Protein AF-A0AAU5X393-F1 (afdb_monomer_lite)

Foldseek 3Di:
DKKWWKDFCAADPVRHGPLQVAADFQGEIFTFAMADEDDDPDDDPLNVVVLLLCLLADALVVDDDPSSLSNVVNVVLQADHATHHIKMWDDDDLPDPPIWIWTHHPPGTDTDDSVRHNYDADDDDRGHHDDPPDDHHYD

Radius of gyration: 14.02 Å; chains: 1; bounding box: 45×34×37 Å

Secondary structure (DSSP, 8-state):
-EEEEEEE--B-TTS-B-TTS---TT-EEEEEEEEE----S---HHHHHHHHHHHHHS-TTS--HHHHHHHHHHHHTTPPPP-TT-EEEESSSTT-TT-EEEEEPSSSEEEE-GGG-EE----BTTB-PPPTTPPPEE-

pLDDT: mean 90.03, std 8.33, range [61.41, 97.75]

Structure (mmCIF, N/CA/C/O backbone):
data_AF-A0AAU5X393-F1
#
_entry.id   AF-A0AAU5X393-F1
#
loop_
_atom_site.group_PDB
_atom_site.id
_atom_site.type_symbol
_atom_site.label_atom_id
_atom_site.label_alt_id
_atom_site.label_comp_id
_atom_site.label_asym_id
_atom_site.label_entity_id
_atom_site.label_seq_id
_atom_site.pdbx_PDB_ins_code
_atom_site.Cartn_x
_atom_site.Cartn_y
_atom_site.Cartn_z
_atom_site.occupancy
_atom_site.B_iso_or_equiv
_atom_site.auth_seq_id
_atom_site.auth_comp_id
_atom_site.auth_asym_id
_atom_site.auth_atom_id
_atom_site.pdbx_PDB_model_num
ATOM 1 N N . MET A 1 1 ? 14.114 -2.512 -1.565 1.00 88.00 1 MET A N 1
ATOM 2 C CA . MET A 1 1 ? 13.212 -1.971 -0.524 1.00 88.00 1 MET A CA 1
ATOM 3 C C . MET A 1 1 ? 11.879 -2.694 -0.593 1.00 88.00 1 MET A C 1
ATOM 5 O O . MET A 1 1 ? 11.293 -2.750 -1.669 1.00 88.00 1 MET A O 1
ATOM 9 N N . ARG A 1 2 ? 11.406 -3.235 0.531 1.00 91.81 2 ARG A N 1
ATOM 10 C CA . ARG A 1 2 ? 10.091 -3.878 0.632 1.00 91.81 2 ARG A CA 1
ATOM 11 C C . ARG A 1 2 ? 8.993 -2.824 0.771 1.00 91.81 2 ARG A C 1
ATOM 13 O O . ARG A 1 2 ? 9.157 -1.864 1.522 1.00 91.81 2 ARG A O 1
ATOM 20 N N . VAL A 1 3 ? 7.896 -3.014 0.049 1.00 93.38 3 VAL A N 1
ATOM 21 C CA . VAL A 1 3 ? 6.686 -2.196 0.112 1.00 93.38 3 VAL A CA 1
ATOM 22 C C . VAL A 1 3 ? 5.485 -3.095 0.353 1.00 93.38 3 VAL A C 1
ATOM 24 O O . VAL A 1 3 ? 5.299 -4.075 -0.367 1.00 93.38 3 VAL A O 1
ATOM 27 N N . SER A 1 4 ? 4.638 -2.700 1.295 1.00 95.50 4 SER A N 1
ATOM 28 C CA . SER A 1 4 ? 3.358 -3.336 1.591 1.00 95.50 4 SER A CA 1
ATOM 29 C C . SER A 1 4 ? 2.234 -2.310 1.461 1.00 95.50 4 SER A C 1
ATOM 31 O O . SER A 1 4 ? 2.343 -1.182 1.944 1.00 95.50 4 SER A O 1
ATOM 33 N N . VAL A 1 5 ? 1.142 -2.689 0.806 1.00 97.00 5 VAL A N 1
ATOM 34 C CA . VAL A 1 5 ? -0.023 -1.830 0.563 1.00 97.00 5 VAL A CA 1
ATOM 35 C C . VAL A 1 5 ? -1.217 -2.366 1.330 1.00 97.00 5 VAL A C 1
ATOM 37 O O . VAL A 1 5 ? -1.501 -3.568 1.305 1.00 97.00 5 VAL A O 1
ATOM 40 N N . TYR A 1 6 ? -1.942 -1.455 1.967 1.00 96.44 6 TYR A N 1
ATOM 41 C CA . TYR A 1 6 ? -3.070 -1.768 2.818 1.00 96.44 6 TYR A CA 1
ATOM 42 C C . TYR A 1 6 ? -4.306 -0.974 2.422 1.00 96.44 6 TYR A C 1
ATOM 44 O O . TYR A 1 6 ? -4.265 0.252 2.330 1.00 96.44 6 TYR A O 1
ATOM 52 N N . HIS A 1 7 ? -5.425 -1.674 2.266 1.00 96.62 7 HIS A N 1
ATOM 53 C CA . HIS A 1 7 ? -6.725 -1.034 2.123 1.00 96.62 7 HIS A CA 1
ATOM 54 C C . HIS A 1 7 ? -7.343 -0.785 3.486 1.00 96.62 7 HIS A C 1
ATOM 56 O O . HIS A 1 7 ? -7.547 -1.729 4.250 1.00 96.62 7 HIS A O 1
ATOM 62 N N . ASN A 1 8 ? -7.711 0.458 3.760 1.00 95.25 8 ASN A N 1
ATOM 63 C CA . ASN A 1 8 ? -8.581 0.780 4.871 1.00 95.25 8 ASN A CA 1
ATOM 64 C C . ASN A 1 8 ? -9.999 0.278 4.571 1.00 95.25 8 ASN A C 1
ATOM 66 O O . ASN A 1 8 ? -10.535 0.464 3.473 1.00 95.25 8 ASN A O 1
ATOM 70 N N . VAL A 1 9 ? -10.555 -0.440 5.544 1.00 94.75 9 VAL A N 1
ATOM 71 C CA . VAL A 1 9 ? -11.905 -1.020 5.511 1.00 94.75 9 VAL A CA 1
ATOM 72 C C . VAL A 1 9 ? -12.729 -0.576 6.721 1.0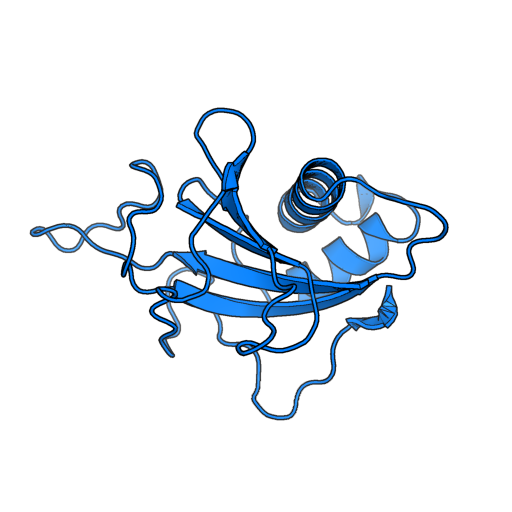0 94.75 9 VAL A C 1
ATOM 74 O O . VAL A 1 9 ? -13.763 -1.166 7.037 1.00 94.75 9 VAL A O 1
ATOM 77 N N . ALA A 1 10 ? -12.272 0.462 7.422 1.00 93.94 10 ALA A N 1
ATOM 78 C CA . ALA A 1 10 ? -12.996 1.054 8.528 1.00 93.94 10 ALA A CA 1
ATOM 79 C C . ALA A 1 10 ? -14.366 1.572 8.078 1.00 93.94 10 ALA A C 1
ATOM 81 O O . ALA A 1 10 ? -14.561 2.027 6.943 1.00 93.94 10 ALA A O 1
ATOM 82 N N . ARG A 1 11 ? -15.329 1.484 8.993 1.00 91.44 11 ARG A N 1
ATOM 83 C CA . ARG A 1 11 ? -16.714 1.879 8.763 1.00 91.44 11 ARG A CA 1
ATOM 84 C C . ARG A 1 11 ? -17.191 2.800 9.873 1.00 91.44 11 ARG A C 1
ATOM 86 O O . ARG A 1 11 ? -16.786 2.636 11.021 1.00 91.44 11 ARG A O 1
ATOM 93 N N . ASP A 1 12 ? -18.059 3.736 9.518 1.00 88.94 12 ASP A N 1
ATOM 94 C CA . ASP A 1 12 ? -18.751 4.580 10.486 1.00 88.94 12 ASP A CA 1
ATOM 95 C C . ASP A 1 12 ? -19.870 3.810 11.211 1.00 88.94 12 ASP A C 1
ATOM 97 O O . ASP A 1 12 ? -20.150 2.642 10.925 1.00 88.94 12 ASP A O 1
ATOM 101 N N . GLU A 1 13 ? -20.556 4.482 12.137 1.00 88.81 13 GLU A N 1
ATOM 102 C CA . GLU A 1 13 ? -21.676 3.908 12.898 1.00 88.81 13 GLU A CA 1
ATOM 103 C C . GLU A 1 13 ? -22.849 3.449 12.011 1.00 88.81 13 GLU A C 1
ATOM 105 O O . GLU A 1 13 ? -23.618 2.570 12.399 1.00 88.81 13 GLU A O 1
ATOM 110 N N . ALA A 1 14 ? -22.983 4.013 10.806 1.00 89.62 14 ALA A N 1
ATOM 111 C CA . ALA A 1 14 ? -23.992 3.629 9.823 1.00 89.62 14 ALA A CA 1
ATOM 112 C C . ALA A 1 14 ? -23.523 2.485 8.899 1.00 89.62 14 ALA A C 1
ATOM 114 O O . ALA A 1 14 ? -24.260 2.077 7.997 1.00 89.62 14 ALA A O 1
ATOM 115 N N . GLY A 1 15 ? -22.308 1.965 9.099 1.00 86.19 15 GLY A N 1
ATOM 116 C CA . GLY A 1 15 ? -21.716 0.893 8.307 1.00 86.19 15 GLY A CA 1
ATOM 117 C C . GLY A 1 15 ? -21.146 1.343 6.959 1.00 86.19 15 GLY A C 1
ATOM 118 O O . GLY A 1 15 ? -20.849 0.491 6.118 1.00 86.19 15 GLY A O 1
ATOM 119 N N . ARG A 1 16 ? -20.987 2.645 6.709 1.00 87.19 16 ARG A N 1
ATOM 120 C CA . ARG A 1 16 ? -20.406 3.190 5.470 1.00 87.19 16 ARG A CA 1
ATOM 121 C C . ARG A 1 16 ? -18.886 3.221 5.580 1.00 87.19 16 ARG A C 1
ATOM 123 O O . ARG A 1 16 ? -18.366 3.495 6.652 1.00 87.19 16 ARG A O 1
ATOM 130 N N . MET A 1 17 ? -18.174 2.959 4.483 1.00 86.38 17 MET A N 1
ATOM 131 C CA . MET A 1 17 ? -16.709 3.060 4.475 1.00 86.38 17 MET A CA 1
ATOM 132 C C . MET A 1 17 ? -16.262 4.513 4.668 1.00 86.38 17 MET A C 1
ATOM 134 O O . MET A 1 17 ? -16.770 5.396 3.977 1.00 86.38 17 MET A O 1
ATOM 138 N N . ILE A 1 18 ? -15.282 4.737 5.545 1.00 84.88 18 ILE A N 1
ATOM 139 C CA . ILE A 1 18 ? -14.759 6.077 5.884 1.00 84.88 18 ILE A CA 1
ATOM 140 C C . ILE A 1 18 ? -13.514 6.466 5.073 1.00 84.88 18 ILE A C 1
ATOM 142 O O . ILE A 1 18 ? -12.765 7.354 5.460 1.00 84.88 18 ILE A O 1
ATOM 146 N N . ASN A 1 19 ? -13.302 5.835 3.913 1.00 70.44 19 ASN A N 1
ATOM 147 C CA . ASN A 1 19 ? -12.138 6.003 3.020 1.00 70.44 19 ASN A CA 1
ATOM 148 C C . ASN A 1 19 ? -11.921 7.440 2.491 1.00 70.44 19 ASN A C 1
ATOM 150 O O . ASN A 1 19 ? -11.075 7.660 1.635 1.00 70.44 19 ASN A O 1
ATOM 154 N N . PHE A 1 20 ? -12.723 8.416 2.909 1.00 71.81 20 PHE A N 1
ATOM 155 C CA . PHE A 1 20 ? -12.565 9.826 2.550 1.00 71.81 20 PHE A CA 1
ATOM 156 C C . PHE A 1 20 ? -12.253 10.713 3.759 1.00 71.81 20 PHE A C 1
ATOM 158 O O . PHE A 1 20 ? -11.815 11.843 3.569 1.00 71.81 20 PHE A O 1
ATOM 165 N N . ASP A 1 21 ? -12.412 10.191 4.977 1.00 80.56 21 ASP A N 1
ATOM 166 C CA . ASP A 1 21 ? -12.182 10.916 6.229 1.00 80.56 21 ASP A CA 1
ATOM 167 C C . ASP A 1 21 ? -10.752 10.707 6.766 1.00 80.56 21 ASP A C 1
ATOM 169 O O . ASP A 1 21 ? -10.382 11.243 7.808 1.00 80.56 21 ASP A O 1
ATOM 173 N N . GLY A 1 22 ? -9.924 9.951 6.035 1.00 84.50 22 GLY A N 1
ATOM 174 C CA . GLY A 1 22 ? -8.534 9.671 6.387 1.00 84.50 22 GLY A CA 1
ATOM 175 C C . GLY A 1 22 ? -8.343 8.372 7.171 1.00 84.50 22 GLY A C 1
ATOM 176 O O . GLY A 1 22 ? -9.247 7.554 7.347 1.00 84.50 22 GLY A O 1
ATOM 177 N N . TYR A 1 23 ? -7.103 8.150 7.603 1.00 88.69 23 TYR A N 1
ATOM 178 C CA . TYR A 1 23 ? -6.746 7.041 8.482 1.00 88.69 23 TYR A CA 1
ATOM 179 C C . TYR A 1 23 ? -6.630 7.545 9.918 1.00 88.69 23 TYR A C 1
ATOM 181 O O . TYR A 1 23 ? -5.883 8.487 10.180 1.00 88.69 23 TYR A O 1
ATOM 189 N N . GLU A 1 24 ? -7.277 6.856 10.854 1.00 89.00 24 GLU A N 1
ATOM 190 C CA . GLU A 1 24 ? -7.016 7.012 12.278 1.00 89.00 24 GLU A CA 1
ATOM 191 C C . GLU A 1 24 ? -6.356 5.750 12.827 1.00 89.00 24 GLU A C 1
ATOM 193 O O . GLU A 1 24 ? -6.562 4.628 12.359 1.00 89.00 24 GLU A O 1
ATOM 198 N N . SER A 1 25 ? -5.539 5.939 13.858 1.00 86.56 25 SER A N 1
ATOM 199 C CA . SER A 1 25 ? -4.822 4.849 14.509 1.00 86.56 25 SER A CA 1
ATOM 200 C C . SER A 1 25 ? -5.783 3.756 14.988 1.00 86.56 25 SER A C 1
ATOM 202 O O . SER A 1 25 ? -6.639 4.010 15.830 1.00 86.56 25 SER A O 1
ATOM 204 N N . GLY A 1 26 ? -5.560 2.518 14.541 1.00 87.94 26 GLY A N 1
ATOM 205 C CA . GLY A 1 26 ? -6.372 1.359 14.921 1.00 87.94 26 GLY A CA 1
ATOM 206 C C . GLY A 1 26 ? -7.541 1.068 13.977 1.00 87.94 26 GLY A C 1
ATOM 207 O O . GLY A 1 26 ? -8.215 0.051 14.162 1.00 87.94 26 GLY A O 1
ATOM 208 N N . HIS A 1 27 ? -7.763 1.895 12.948 1.00 92.75 27 HIS A N 1
ATOM 209 C CA . HIS A 1 27 ? -8.672 1.547 11.859 1.00 92.75 27 HIS A CA 1
ATOM 210 C C . HIS A 1 27 ? -8.289 0.192 11.247 1.00 92.75 27 HIS A C 1
ATOM 212 O O . HIS A 1 27 ? -7.101 -0.047 11.007 1.00 92.75 27 HIS A O 1
ATOM 218 N N . PRO A 1 28 ? -9.264 -0.708 11.012 1.00 94.75 28 PRO A N 1
ATOM 219 C CA . PRO A 1 28 ? -8.985 -1.989 10.387 1.00 94.75 28 PRO A CA 1
ATOM 220 C C . PRO A 1 28 ? -8.479 -1.780 8.959 1.00 94.75 28 PRO A C 1
ATOM 222 O O . PRO A 1 28 ? -9.131 -1.132 8.135 1.00 94.75 28 PRO A O 1
ATOM 225 N N . ILE A 1 29 ? -7.325 -2.370 8.668 1.00 94.94 29 ILE A N 1
ATOM 226 C CA . ILE A 1 29 ? -6.698 -2.344 7.351 1.00 94.94 29 ILE A CA 1
ATOM 227 C C . ILE A 1 29 ? -6.419 -3.764 6.867 1.00 94.94 29 ILE A C 1
ATOM 229 O O . ILE A 1 29 ? -6.103 -4.652 7.652 1.00 94.94 29 ILE A O 1
ATOM 233 N N . VAL A 1 30 ? -6.513 -3.996 5.564 1.00 96.44 30 VAL A N 1
ATOM 234 C CA . VAL A 1 30 ? -6.226 -5.295 4.947 1.00 96.44 30 VAL A CA 1
ATOM 235 C C . VAL A 1 30 ? -4.932 -5.189 4.170 1.00 96.44 30 VAL A C 1
ATOM 237 O O . VAL A 1 30 ? -4.842 -4.362 3.269 1.00 96.44 30 VAL A O 1
ATOM 240 N N . HIS A 1 31 ? -3.953 -6.041 4.469 1.00 96.81 31 HIS A N 1
ATOM 241 C CA . HIS A 1 31 ? -2.765 -6.185 3.631 1.00 96.81 31 HIS A CA 1
ATOM 242 C C . HIS A 1 31 ? -3.181 -6.765 2.275 1.00 96.81 31 HIS A C 1
ATOM 244 O O . HIS A 1 31 ? -3.715 -7.874 2.229 1.00 96.81 31 HIS A O 1
ATOM 250 N N . VAL A 1 32 ? -2.983 -6.030 1.180 1.00 97.56 32 VAL A N 1
ATOM 251 C CA . VAL A 1 32 ? -3.471 -6.430 -0.152 1.00 97.56 32 VAL A CA 1
ATOM 252 C C . VAL A 1 32 ? -2.375 -6.649 -1.178 1.00 97.56 32 VAL A C 1
ATOM 254 O O . VAL A 1 32 ? -2.632 -7.331 -2.165 1.00 97.56 32 VAL A O 1
ATOM 257 N N . PHE A 1 33 ? -1.186 -6.081 -1.004 1.00 97.38 33 PHE A N 1
ATOM 258 C CA . PHE A 1 33 ? -0.127 -6.165 -2.005 1.00 97.38 33 PHE A CA 1
ATOM 259 C C . PHE A 1 33 ? 1.250 -6.014 -1.373 1.00 97.38 33 PHE A C 1
ATOM 261 O O . PHE A 1 33 ? 1.433 -5.134 -0.539 1.00 97.38 33 PHE A O 1
ATOM 268 N N . GLU A 1 34 ? 2.208 -6.823 -1.825 1.00 96.25 34 GLU A N 1
ATOM 269 C CA . GLU A 1 34 ? 3.601 -6.750 -1.393 1.00 96.25 34 GLU A CA 1
ATOM 270 C C . GLU A 1 34 ? 4.549 -6.772 -2.600 1.00 96.25 34 GLU A C 1
ATOM 272 O O . GLU A 1 34 ? 4.379 -7.572 -3.528 1.00 96.25 34 GLU A O 1
ATOM 277 N N . ALA A 1 35 ? 5.562 -5.904 -2.584 1.00 94.81 35 ALA A N 1
ATOM 278 C CA . ALA A 1 35 ? 6.586 -5.828 -3.620 1.00 94.81 35 ALA A CA 1
ATOM 279 C C . ALA A 1 35 ? 7.978 -5.534 -3.051 1.00 94.81 35 ALA A C 1
ATOM 281 O O . ALA A 1 35 ? 8.140 -4.755 -2.116 1.00 94.81 35 ALA A O 1
ATOM 282 N N . ASP A 1 36 ? 8.989 -6.131 -3.669 1.00 93.19 36 ASP A N 1
ATOM 283 C CA . ASP A 1 36 ? 10.388 -5.751 -3.534 1.00 93.19 36 ASP A CA 1
ATOM 284 C C . ASP A 1 36 ? 10.755 -4.836 -4.688 1.00 93.19 36 ASP A C 1
ATOM 286 O O . ASP A 1 36 ? 10.794 -5.280 -5.832 1.00 93.19 36 ASP A O 1
ATOM 290 N N . ILE A 1 37 ? 11.038 -3.575 -4.382 1.00 89.94 37 ILE A N 1
ATOM 291 C CA . ILE A 1 37 ? 11.456 -2.590 -5.373 1.00 89.94 37 ILE A CA 1
ATOM 292 C C . ILE A 1 37 ? 12.965 -2.413 -5.267 1.00 89.94 37 ILE A C 1
ATOM 294 O O . ILE A 1 37 ? 13.469 -2.035 -4.200 1.00 89.94 37 ILE A O 1
ATOM 298 N N . ASP A 1 38 ? 13.681 -2.667 -6.360 1.00 87.19 38 ASP A N 1
ATOM 299 C CA . ASP A 1 38 ? 15.101 -2.335 -6.446 1.00 87.19 38 ASP A CA 1
ATOM 300 C C . ASP A 1 38 ? 15.259 -0.812 -6.575 1.00 87.19 38 ASP A C 1
ATOM 302 O O . ASP A 1 38 ? 14.943 -0.176 -7.591 1.00 87.19 38 ASP A O 1
ATOM 306 N N . LEU A 1 39 ? 15.672 -0.206 -5.469 1.00 77.00 39 LEU A N 1
ATOM 307 C CA . LEU A 1 39 ? 15.984 1.207 -5.380 1.00 77.00 39 LEU A CA 1
ATOM 308 C C . LEU A 1 39 ? 17.498 1.270 -5.244 1.00 77.00 39 LEU A C 1
ATOM 310 O O . LEU A 1 39 ? 18.046 0.616 -4.362 1.00 77.00 39 LEU A O 1
ATOM 314 N N . GLY A 1 40 ? 18.151 2.032 -6.124 1.00 74.38 40 GLY A N 1
ATOM 315 C CA . GLY A 1 40 ? 19.556 2.397 -5.947 1.00 74.38 40 GLY A CA 1
ATOM 316 C C . GLY A 1 40 ? 19.735 3.299 -4.718 1.00 74.38 40 GLY A C 1
ATOM 317 O O . GLY A 1 40 ? 19.171 3.047 -3.656 1.00 74.38 40 GLY A O 1
ATOM 318 N N . ASP A 1 41 ? 20.490 4.387 -4.855 1.00 65.12 41 ASP A N 1
ATOM 319 C CA . ASP A 1 41 ? 20.748 5.280 -3.719 1.00 65.12 41 ASP A CA 1
ATOM 320 C C . ASP A 1 41 ? 19.491 6.041 -3.231 1.00 65.12 41 ASP A C 1
ATOM 322 O O . ASP A 1 41 ? 18.521 6.227 -3.971 1.00 65.12 41 ASP A O 1
ATOM 326 N N . GLU A 1 42 ? 19.547 6.456 -1.957 1.00 61.41 42 GLU A N 1
ATOM 327 C CA . GLU A 1 42 ? 18.518 7.078 -1.101 1.00 61.41 42 GLU A CA 1
ATOM 328 C C . GLU A 1 42 ? 17.281 7.664 -1.812 1.00 61.41 42 GLU A C 1
ATOM 330 O O . GLU A 1 42 ? 17.291 8.770 -2.358 1.00 61.41 42 GLU A O 1
ATOM 335 N N . VAL A 1 43 ? 16.154 6.953 -1.705 1.00 76.06 43 VAL A N 1
ATOM 336 C CA . VAL A 1 43 ? 14.827 7.461 -2.075 1.00 76.06 43 VAL A CA 1
ATOM 337 C C . VAL A 1 43 ? 14.053 7.797 -0.805 1.00 76.06 43 VAL A C 1
ATOM 339 O O . VAL A 1 43 ? 13.860 6.942 0.058 1.00 76.06 43 VAL A O 1
ATOM 342 N N . PHE A 1 44 ? 13.574 9.038 -0.696 1.00 84.25 44 PHE A N 1
ATOM 343 C CA . PHE A 1 44 ? 12.709 9.452 0.408 1.00 84.25 44 PHE A CA 1
ATOM 344 C C . PHE A 1 44 ? 11.435 8.598 0.466 1.00 84.25 44 PHE A C 1
ATOM 346 O O . PHE A 1 44 ? 10.805 8.341 -0.562 1.00 84.25 44 PHE A O 1
ATOM 353 N N . ALA A 1 45 ? 11.010 8.231 1.678 1.00 86.88 45 ALA A N 1
ATOM 354 C CA . ALA A 1 45 ? 9.807 7.430 1.919 1.00 86.88 45 ALA A CA 1
ATOM 355 C C . ALA A 1 45 ? 8.564 7.975 1.191 1.00 86.88 45 ALA A C 1
ATOM 357 O O . ALA A 1 45 ? 7.849 7.226 0.532 1.00 86.88 45 ALA A O 1
ATOM 358 N N . SER A 1 46 ? 8.352 9.293 1.224 1.00 89.62 46 SER A N 1
ATOM 359 C CA . SER A 1 46 ? 7.228 9.942 0.541 1.00 89.62 46 SER A CA 1
ATOM 360 C C . SER A 1 46 ? 7.280 9.799 -0.982 1.00 89.62 46 SER A C 1
ATOM 362 O O . SER A 1 46 ? 6.251 9.566 -1.605 1.00 89.62 46 SER A O 1
ATOM 364 N N . ALA A 1 47 ? 8.465 9.881 -1.593 1.00 90.81 47 ALA A N 1
ATOM 365 C CA . ALA A 1 47 ? 8.625 9.696 -3.035 1.00 90.81 47 ALA A CA 1
ATOM 366 C C . ALA A 1 47 ? 8.348 8.243 -3.454 1.00 90.81 47 ALA A C 1
ATOM 368 O O . ALA A 1 47 ? 7.789 7.991 -4.522 1.00 90.81 47 ALA A O 1
ATOM 369 N N . LEU A 1 48 ? 8.710 7.280 -2.601 1.00 91.44 48 LEU A N 1
ATOM 370 C CA . LEU A 1 48 ? 8.386 5.876 -2.823 1.00 91.44 48 LEU A CA 1
ATOM 371 C C . LEU A 1 48 ? 6.886 5.605 -2.644 1.00 91.44 48 LEU A C 1
ATOM 373 O O . LEU A 1 48 ? 6.296 4.914 -3.472 1.00 91.44 48 LEU A O 1
ATOM 377 N N . ALA A 1 49 ? 6.259 6.193 -1.623 1.00 94.25 49 ALA A N 1
ATOM 378 C CA . ALA A 1 49 ? 4.816 6.115 -1.419 1.00 94.25 49 ALA A CA 1
ATOM 379 C C . ALA A 1 49 ? 4.040 6.702 -2.613 1.00 94.25 49 ALA A C 1
ATOM 381 O O . ALA A 1 49 ? 3.111 6.063 -3.102 1.00 94.25 49 ALA A O 1
ATOM 382 N N . GLU A 1 50 ? 4.474 7.846 -3.157 1.00 94.88 50 GLU A N 1
ATOM 383 C CA . GLU A 1 50 ? 3.901 8.464 -4.365 1.00 94.88 50 GLU A CA 1
ATOM 384 C C . GLU A 1 50 ? 4.040 7.557 -5.599 1.00 94.88 50 GLU A C 1
ATOM 386 O O . GLU A 1 50 ? 3.094 7.394 -6.373 1.00 94.88 50 GLU A O 1
ATOM 391 N N . MET A 1 51 ? 5.201 6.915 -5.779 1.00 94.38 51 MET A N 1
ATOM 392 C CA . MET A 1 51 ? 5.428 5.967 -6.876 1.00 94.38 51 MET A CA 1
ATOM 393 C C . MET A 1 51 ? 4.460 4.782 -6.802 1.00 94.38 51 MET A C 1
ATOM 395 O O . MET A 1 51 ? 3.869 4.397 -7.813 1.00 94.38 51 MET A O 1
ATOM 399 N N . VAL A 1 52 ? 4.297 4.214 -5.606 1.00 96.12 52 VAL A N 1
ATOM 400 C CA . VAL A 1 52 ? 3.392 3.088 -5.345 1.00 96.12 52 VAL A CA 1
ATOM 401 C C . VAL A 1 52 ? 1.948 3.519 -5.567 1.00 96.12 52 VAL A C 1
ATOM 403 O O . VAL A 1 52 ? 1.225 2.857 -6.304 1.00 96.12 52 VAL A O 1
ATOM 406 N N . TRP A 1 53 ? 1.550 4.669 -5.020 1.00 96.81 53 TRP A N 1
ATOM 407 C CA . TRP A 1 53 ? 0.223 5.243 -5.220 1.00 96.81 53 TRP A CA 1
ATOM 408 C C . TRP A 1 53 ? -0.105 5.448 -6.698 1.00 96.81 53 TRP A C 1
ATOM 410 O O . TRP A 1 53 ? -1.158 5.011 -7.165 1.00 96.81 53 TRP A O 1
ATOM 420 N N . THR A 1 54 ? 0.831 6.020 -7.457 1.00 96.94 54 THR A N 1
ATOM 421 C CA . THR A 1 54 ? 0.674 6.244 -8.897 1.00 96.94 54 THR A CA 1
ATOM 422 C C . THR A 1 54 ? 0.460 4.922 -9.634 1.00 96.94 54 THR A C 1
ATOM 424 O O . THR A 1 54 ? -0.462 4.799 -10.440 1.00 96.94 54 THR A O 1
ATOM 427 N N . ALA A 1 55 ? 1.269 3.906 -9.332 1.00 97.19 55 ALA A N 1
ATOM 428 C CA . ALA A 1 55 ? 1.162 2.594 -9.963 1.00 97.19 55 ALA A CA 1
ATOM 429 C C . ALA A 1 55 ? -0.104 1.815 -9.552 1.00 97.19 55 ALA A C 1
ATOM 431 O O . ALA A 1 55 ? -0.660 1.083 -10.367 1.00 97.19 55 ALA A O 1
ATOM 432 N N . CYS A 1 56 ? -0.613 1.996 -8.334 1.00 97.50 56 CYS A N 1
ATOM 433 C CA . CYS A 1 56 ? -1.879 1.400 -7.901 1.00 97.50 56 CYS A CA 1
ATOM 434 C C . CYS A 1 56 ? -3.117 2.097 -8.499 1.00 97.50 56 CYS A C 1
ATOM 436 O O . CYS A 1 56 ? -4.201 1.506 -8.512 1.00 97.50 56 CYS A O 1
ATOM 438 N N . ASN A 1 57 ? -2.974 3.326 -9.010 1.00 97.75 57 ASN A N 1
ATOM 439 C CA . ASN A 1 57 ? -4.092 4.130 -9.509 1.00 97.75 57 ASN A CA 1
ATOM 440 C C . ASN A 1 57 ? -4.168 4.234 -11.035 1.00 97.75 57 ASN A C 1
ATOM 442 O O . ASN A 1 57 ? -5.275 4.184 -11.577 1.00 97.75 57 ASN A O 1
ATOM 446 N N . LEU A 1 58 ? -3.038 4.305 -11.737 1.00 97.44 58 LEU A N 1
ATOM 447 C CA . LEU A 1 58 ? -3.009 4.408 -13.199 1.00 97.44 58 LEU A CA 1
ATOM 448 C C . LEU A 1 58 ? -3.027 3.040 -13.898 1.00 97.44 58 LEU A C 1
ATOM 450 O O . LEU A 1 58 ? -2.796 1.989 -13.291 1.00 97.44 58 LEU A O 1
ATOM 454 N N . GLY A 1 59 ? -3.365 3.044 -15.187 1.00 94.56 59 GLY A N 1
ATOM 455 C CA . GLY A 1 59 ? -3.256 1.882 -16.062 1.00 94.56 59 GLY A CA 1
ATOM 456 C C . GLY A 1 59 ? -1.790 1.517 -16.349 1.00 94.56 59 GLY A C 1
ATOM 457 O O . GLY A 1 59 ? -0.948 2.409 -16.473 1.00 94.56 59 GLY A O 1
ATOM 458 N N . PRO A 1 60 ? -1.436 0.221 -16.493 1.00 95.62 60 PRO A N 1
ATOM 459 C CA . PRO A 1 60 ? -0.069 -0.180 -16.844 1.00 95.62 60 PRO A CA 1
ATOM 460 C C . PRO A 1 60 ? 0.433 0.381 -18.185 1.00 95.62 60 PRO A C 1
ATOM 462 O O . PRO A 1 60 ? 1.637 0.424 -18.407 1.00 95.62 60 PRO A O 1
ATOM 465 N N . ASP A 1 61 ? -0.476 0.764 -19.083 1.00 96.88 61 ASP A N 1
ATOM 466 C CA . ASP A 1 61 ? -0.227 1.399 -20.381 1.00 96.88 61 ASP A CA 1
ATOM 467 C C . ASP A 1 61 ? 0.078 2.904 -20.288 1.00 96.88 61 ASP A C 1
ATOM 469 O O . ASP A 1 61 ? 0.641 3.473 -21.221 1.00 96.88 61 ASP A O 1
ATOM 473 N N . GLU A 1 62 ? -0.222 3.531 -19.150 1.00 97.31 62 GLU A N 1
ATOM 474 C CA . GLU A 1 62 ? 0.109 4.930 -18.846 1.00 97.31 62 GLU A CA 1
ATOM 475 C C . GLU A 1 62 ? 1.492 5.072 -18.186 1.00 97.31 62 GLU A C 1
ATOM 477 O O . GLU A 1 62 ? 1.975 6.178 -17.943 1.00 97.31 62 GLU A O 1
ATOM 482 N N . LEU A 1 63 ? 2.137 3.945 -17.874 1.00 96.88 63 LEU A N 1
ATOM 483 C CA . LEU A 1 63 ? 3.354 3.867 -17.076 1.00 96.88 63 LEU A CA 1
ATOM 484 C C . LEU A 1 63 ? 4.478 3.165 -17.839 1.00 96.88 63 LEU A C 1
ATOM 486 O O . LEU A 1 63 ? 4.264 2.444 -18.811 1.00 96.88 63 LEU A O 1
ATOM 490 N N . THR A 1 64 ? 5.714 3.355 -17.376 1.00 94.00 64 THR A N 1
ATOM 491 C CA . THR A 1 64 ? 6.897 2.716 -17.968 1.00 94.00 64 THR A CA 1
ATOM 492 C C . THR A 1 64 ? 7.785 2.081 -16.902 1.00 94.00 64 THR A C 1
ATOM 494 O O . THR A 1 64 ? 7.673 2.378 -15.708 1.00 94.00 64 THR A O 1
ATOM 497 N N . GLY A 1 65 ? 8.658 1.167 -17.336 1.00 92.19 65 GLY A N 1
ATOM 498 C CA . GLY A 1 65 ? 9.628 0.492 -16.475 1.00 92.19 65 GLY A CA 1
ATOM 499 C C . GLY A 1 65 ? 8.982 -0.174 -15.257 1.00 92.19 65 GLY A C 1
ATOM 500 O O . GLY A 1 65 ? 7.928 -0.802 -15.357 1.00 92.19 65 GLY A O 1
ATOM 501 N N . ARG A 1 66 ? 9.608 0.005 -14.092 1.00 91.00 66 ARG A N 1
ATOM 502 C CA . ARG A 1 66 ? 9.187 -0.600 -12.822 1.00 91.00 66 ARG A CA 1
ATOM 503 C C . ARG A 1 66 ? 7.754 -0.248 -12.401 1.00 91.00 66 ARG A C 1
ATOM 505 O O . ARG A 1 66 ? 7.045 -1.089 -11.858 1.00 91.00 66 ARG A O 1
ATOM 512 N N . MET A 1 67 ? 7.282 0.962 -12.717 1.00 94.00 67 MET A N 1
ATOM 513 C CA . MET A 1 67 ? 5.917 1.384 -12.381 1.00 94.00 67 MET A CA 1
ATOM 514 C C . MET A 1 67 ? 4.869 0.615 -13.189 1.00 94.00 67 MET A C 1
ATOM 516 O O . MET A 1 67 ? 3.838 0.241 -12.640 1.00 94.00 67 MET A O 1
ATOM 520 N N . ALA A 1 68 ? 5.147 0.314 -14.463 1.00 96.31 68 ALA A N 1
ATOM 521 C CA . ALA A 1 68 ? 4.260 -0.509 -15.284 1.00 96.31 68 ALA A CA 1
ATOM 522 C C . ALA A 1 68 ? 4.188 -1.958 -14.772 1.00 96.31 68 ALA A C 1
ATOM 524 O O . ALA A 1 68 ? 3.112 -2.558 -14.775 1.00 96.31 68 ALA A O 1
ATOM 525 N N . THR A 1 69 ? 5.313 -2.511 -14.299 1.00 95.69 69 THR A N 1
ATOM 526 C CA . THR A 1 69 ? 5.357 -3.835 -13.653 1.00 95.69 69 THR A CA 1
ATOM 527 C C . THR A 1 69 ? 4.521 -3.852 -12.376 1.00 95.69 69 THR A C 1
ATOM 529 O O . THR A 1 69 ? 3.678 -4.735 -12.217 1.00 95.69 69 THR A O 1
ATOM 532 N N . LEU A 1 70 ? 4.694 -2.851 -11.503 1.00 96.00 70 LEU A N 1
ATOM 533 C CA . LEU A 1 70 ? 3.941 -2.743 -10.252 1.00 96.00 70 LEU A CA 1
ATOM 534 C C . LEU A 1 70 ? 2.439 -2.580 -10.515 1.00 96.00 70 LEU A C 1
ATOM 536 O O . LEU A 1 70 ? 1.635 -3.317 -9.947 1.00 96.00 70 LEU A O 1
ATOM 540 N N . ALA A 1 71 ? 2.064 -1.693 -11.440 1.00 97.38 71 ALA A N 1
ATOM 541 C CA . ALA A 1 71 ? 0.673 -1.472 -11.825 1.00 97.38 71 ALA A CA 1
ATOM 542 C C . ALA A 1 71 ? 0.019 -2.738 -12.386 1.00 97.38 71 ALA A C 1
ATOM 544 O O . ALA A 1 71 ? -1.112 -3.070 -12.028 1.00 97.38 71 ALA A O 1
ATOM 545 N N . ARG A 1 72 ? 0.733 -3.484 -13.240 1.00 97.69 72 ARG A N 1
ATOM 546 C CA . ARG A 1 72 ? 0.240 -4.750 -13.793 1.00 97.69 72 ARG A CA 1
ATOM 547 C C . ARG A 1 72 ? 0.011 -5.777 -12.692 1.00 97.69 72 ARG A C 1
ATOM 549 O O . ARG A 1 72 ? -1.088 -6.312 -12.599 1.00 97.69 72 ARG A O 1
ATOM 556 N N . ALA A 1 73 ? 0.996 -5.986 -11.821 1.00 96.44 73 ALA A N 1
ATOM 557 C CA . ALA A 1 73 ? 0.886 -6.954 -10.735 1.00 96.44 73 ALA A CA 1
ATOM 558 C C . ALA A 1 73 ? -0.242 -6.604 -9.747 1.00 96.44 73 ALA A C 1
ATOM 560 O O . ALA A 1 73 ? -0.978 -7.482 -9.293 1.00 96.44 73 ALA A O 1
ATOM 561 N N . TYR A 1 74 ? -0.425 -5.316 -9.455 1.00 97.31 74 TYR A N 1
ATOM 562 C CA . TYR A 1 74 ? -1.521 -4.834 -8.622 1.00 97.31 74 TYR A CA 1
ATOM 563 C C . TYR A 1 74 ? -2.894 -5.061 -9.285 1.00 97.31 74 TYR A C 1
ATOM 565 O O . TYR A 1 74 ? -3.833 -5.552 -8.652 1.00 97.31 74 TYR A O 1
ATOM 573 N N . ARG A 1 75 ? -3.014 -4.768 -10.587 1.00 95.38 75 ARG A N 1
ATOM 574 C CA . ARG A 1 75 ? -4.247 -4.962 -11.371 1.00 95.38 75 ARG A CA 1
ATOM 575 C C . ARG A 1 75 ? -4.589 -6.432 -11.601 1.00 95.38 75 ARG A C 1
ATOM 577 O O . ARG A 1 75 ? -5.773 -6.764 -11.595 1.00 95.38 75 ARG A O 1
ATOM 584 N N . ASP A 1 76 ? -3.602 -7.314 -11.741 1.00 95.69 76 ASP A N 1
ATOM 585 C CA . ASP A 1 76 ? -3.816 -8.761 -11.895 1.00 95.69 76 ASP A CA 1
ATOM 586 C C . ASP A 1 76 ? -4.534 -9.360 -10.675 1.00 95.69 76 ASP A C 1
ATOM 588 O O . ASP A 1 76 ? -5.328 -10.296 -10.804 1.00 95.69 76 ASP A O 1
ATOM 592 N N . ARG A 1 77 ? -4.357 -8.747 -9.498 1.00 94.88 77 ARG A N 1
ATOM 593 C CA . ARG A 1 77 ? -5.108 -9.080 -8.281 1.00 94.88 77 ARG A CA 1
ATOM 594 C C . ARG A 1 77 ? -6.536 -8.533 -8.245 1.00 94.88 77 ARG A C 1
ATOM 596 O O . ARG A 1 77 ? -7.274 -8.833 -7.309 1.00 94.88 77 ARG A O 1
ATOM 603 N N . ARG A 1 78 ? -6.956 -7.748 -9.242 1.00 95.25 78 ARG A N 1
ATOM 604 C CA . ARG A 1 78 ? -8.284 -7.107 -9.326 1.00 95.25 78 ARG A CA 1
ATOM 605 C C . ARG A 1 78 ? -8.605 -6.254 -8.092 1.00 95.25 78 ARG A C 1
ATOM 607 O O . ARG A 1 78 ? -9.730 -6.275 -7.590 1.00 95.25 78 ARG A O 1
ATOM 614 N N . LEU A 1 79 ? -7.594 -5.549 -7.588 1.00 96.88 79 LEU A N 1
ATOM 615 C CA . LEU A 1 79 ? -7.729 -4.646 -6.452 1.00 96.88 79 LEU A CA 1
ATOM 616 C C . LEU A 1 79 ? -8.350 -3.311 -6.883 1.00 96.88 79 LEU A C 1
ATOM 618 O O . LEU A 1 79 ? -8.171 -2.871 -8.022 1.00 96.88 79 LEU A O 1
ATOM 622 N N . ARG A 1 80 ? -9.070 -2.657 -5.968 1.00 95.81 80 ARG A N 1
ATOM 623 C CA . ARG A 1 80 ? -9.473 -1.257 -6.142 1.00 95.81 80 ARG A CA 1
ATOM 624 C C . ARG A 1 80 ? -8.252 -0.332 -6.109 1.00 95.81 80 ARG A C 1
ATOM 626 O O . ARG A 1 80 ? -7.223 -0.668 -5.525 1.00 95.81 80 ARG A O 1
ATOM 633 N N . SER A 1 81 ? -8.406 0.844 -6.705 1.00 96.38 81 SER A N 1
ATOM 634 C CA . SER A 1 81 ? -7.468 1.959 -6.570 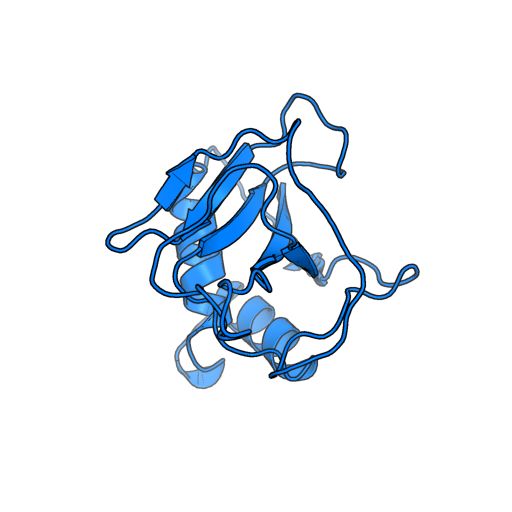1.00 96.38 81 SER A CA 1
ATOM 635 C C . SER A 1 81 ? -7.259 2.344 -5.103 1.00 96.38 81 SER A C 1
ATOM 637 O O . SER A 1 81 ? -8.169 2.188 -4.276 1.00 96.38 81 SER A O 1
ATOM 639 N N . LEU A 1 82 ? -6.077 2.882 -4.804 1.00 95.50 82 LEU A N 1
ATOM 640 C CA . LEU A 1 82 ? -5.790 3.482 -3.511 1.00 95.50 82 LEU A CA 1
ATOM 641 C C . LEU A 1 82 ? -6.563 4.786 -3.344 1.00 95.50 82 LEU A C 1
ATOM 643 O O . LEU A 1 82 ? -6.660 5.608 -4.255 1.00 95.50 82 LEU A O 1
ATOM 647 N N . SER A 1 83 ? -7.127 4.942 -2.158 1.00 94.06 83 SER A N 1
ATOM 648 C CA . SER A 1 83 ? -7.987 6.037 -1.726 1.00 94.06 83 SER A CA 1
ATOM 649 C C . SER A 1 83 ? -7.422 6.674 -0.460 1.00 94.06 83 SER A C 1
ATOM 651 O O . SER A 1 83 ? -6.506 6.135 0.163 1.00 94.06 83 SER A O 1
ATOM 653 N N . VAL A 1 84 ? -7.981 7.819 -0.071 1.00 94.19 84 VAL A N 1
ATOM 654 C CA . VAL A 1 84 ? -7.648 8.472 1.199 1.00 94.19 84 VAL A CA 1
ATOM 655 C C . VAL A 1 84 ? -7.811 7.477 2.362 1.00 94.19 84 VAL A C 1
ATOM 657 O O . VAL A 1 84 ? -8.701 6.628 2.388 1.00 94.19 84 VAL A O 1
ATOM 660 N N . GLY A 1 85 ? -6.884 7.523 3.312 1.00 93.69 85 GLY A N 1
ATOM 661 C CA . GLY A 1 85 ? -6.847 6.615 4.453 1.00 93.69 85 GLY A CA 1
ATOM 662 C C . GLY A 1 85 ? -6.287 5.216 4.176 1.00 93.69 85 GLY A C 1
ATOM 663 O O . GLY A 1 85 ? -6.048 4.491 5.140 1.00 93.69 85 GLY A O 1
ATOM 664 N N . ASP A 1 86 ? -6.029 4.827 2.925 1.00 95.69 86 ASP A N 1
ATOM 665 C CA . ASP A 1 86 ? -5.221 3.635 2.644 1.00 95.69 86 ASP A CA 1
ATOM 666 C C . ASP A 1 86 ? -3.768 3.861 3.061 1.00 95.69 86 ASP A C 1
ATOM 668 O O . ASP A 1 86 ? -3.296 4.997 3.111 1.00 95.69 86 ASP A O 1
ATOM 672 N N . VAL A 1 87 ? -3.050 2.781 3.364 1.00 95.31 87 VAL A N 1
ATOM 673 C CA . VAL A 1 87 ? -1.700 2.857 3.933 1.00 95.31 87 VAL A CA 1
ATOM 674 C C . VAL A 1 87 ? -0.692 2.189 3.007 1.00 95.31 87 VAL A C 1
ATOM 676 O O . VAL A 1 87 ? -0.906 1.080 2.522 1.00 95.31 87 VAL A O 1
ATOM 679 N N . VAL A 1 88 ? 0.439 2.854 2.800 1.00 95.62 88 VAL A N 1
ATOM 680 C CA . VAL A 1 88 ? 1.644 2.288 2.196 1.00 95.62 88 VAL A CA 1
ATOM 681 C C . VAL A 1 88 ? 2.697 2.185 3.289 1.00 95.62 88 VAL A C 1
ATOM 683 O O . VAL A 1 88 ? 2.981 3.162 3.981 1.00 95.62 88 VAL A O 1
ATOM 686 N N . ALA A 1 89 ? 3.272 1.002 3.461 1.00 93.81 89 ALA A N 1
ATOM 687 C CA . ALA A 1 89 ? 4.364 0.774 4.387 1.00 93.81 89 ALA A CA 1
ATOM 688 C C . ALA A 1 89 ? 5.630 0.353 3.648 1.00 93.81 89 ALA A C 1
ATOM 690 O O . ALA A 1 89 ? 5.569 -0.384 2.666 1.00 93.81 89 ALA A O 1
ATOM 691 N N . LEU A 1 90 ? 6.765 0.844 4.127 1.00 90.69 90 LEU A N 1
ATOM 692 C CA . LEU A 1 90 ? 8.084 0.702 3.530 1.00 90.69 90 LEU A CA 1
ATOM 693 C C . LEU A 1 90 ? 9.021 0.107 4.580 1.00 90.69 90 LEU A C 1
ATOM 695 O O . LEU A 1 90 ? 9.019 0.571 5.720 1.00 90.69 90 LEU A O 1
ATOM 699 N N . GLY A 1 91 ? 9.817 -0.887 4.203 1.00 86.56 91 GLY A N 1
ATOM 700 C CA . GLY A 1 91 ? 10.682 -1.632 5.122 1.00 86.56 91 GLY A CA 1
ATOM 701 C C . GLY A 1 91 ? 10.257 -3.093 5.271 1.00 86.56 91 GLY A C 1
ATOM 702 O O . GLY A 1 91 ? 9.179 -3.495 4.836 1.00 86.56 91 GLY A O 1
ATOM 703 N N . GLU A 1 92 ? 11.147 -3.916 5.818 1.00 76.94 92 GLU A N 1
ATOM 704 C CA . GLU A 1 92 ? 10.964 -5.371 5.871 1.00 76.94 92 GLU A CA 1
ATOM 705 C C . GLU A 1 92 ? 10.036 -5.812 7.006 1.00 76.94 92 GLU A C 1
ATOM 707 O O . GLU A 1 92 ? 10.269 -5.452 8.148 1.00 76.94 92 GLU A O 1
ATOM 712 N N . GLY A 1 93 ? 9.051 -6.671 6.720 1.00 65.56 93 GLY A N 1
ATOM 713 C CA . GLY A 1 93 ? 8.242 -7.350 7.743 1.00 65.56 93 GLY A CA 1
ATOM 714 C C . GLY A 1 93 ? 7.320 -6.430 8.556 1.00 65.56 93 GLY A C 1
ATOM 715 O O . GLY A 1 93 ? 7.525 -5.224 8.647 1.00 65.56 93 GLY A O 1
ATOM 716 N N . ASP A 1 94 ? 6.253 -6.980 9.137 1.00 64.00 94 ASP A N 1
ATOM 717 C CA . ASP A 1 94 ? 5.293 -6.201 9.945 1.00 64.00 94 ASP A CA 1
ATOM 718 C C . ASP A 1 94 ? 5.881 -5.710 11.283 1.00 64.00 94 ASP A C 1
ATOM 720 O O . ASP A 1 94 ? 5.439 -4.681 11.789 1.00 64.00 94 ASP A O 1
ATOM 724 N N . ASP A 1 95 ? 6.945 -6.357 11.773 1.00 62.16 95 ASP A N 1
ATOM 725 C CA . ASP A 1 95 ? 7.555 -6.108 13.089 1.00 62.16 95 ASP A CA 1
ATOM 726 C C . ASP A 1 95 ? 8.896 -5.338 13.052 1.00 62.16 95 ASP A C 1
ATOM 728 O O . ASP A 1 95 ? 9.582 -5.252 14.072 1.00 62.16 95 ASP A O 1
ATOM 732 N N . SER A 1 96 ? 9.327 -4.796 11.905 1.00 67.12 96 SER A N 1
ATOM 733 C CA . SER A 1 96 ? 10.607 -4.064 11.840 1.00 67.12 96 SER A CA 1
ATOM 734 C C . SER A 1 96 ? 10.518 -2.662 12.443 1.00 67.12 96 SER A C 1
ATOM 736 O O . SER A 1 96 ? 9.646 -1.868 12.086 1.00 67.12 96 SER A O 1
ATOM 738 N N . GLU A 1 97 ? 11.486 -2.327 13.302 1.00 67.19 97 GLU A N 1
ATOM 739 C CA . GLU A 1 97 ? 11.647 -0.991 13.896 1.00 67.19 97 GLU A CA 1
ATOM 740 C C . GLU A 1 97 ? 11.957 0.098 12.852 1.00 67.19 97 GLU A C 1
ATOM 742 O O . GLU A 1 97 ? 11.703 1.277 13.091 1.00 67.19 97 GLU A O 1
ATOM 747 N N . GLU A 1 98 ? 12.464 -0.287 11.679 1.00 73.94 98 GLU A N 1
ATOM 748 C CA . GLU A 1 98 ? 12.793 0.624 10.574 1.00 73.94 98 GLU A CA 1
ATOM 749 C C . GLU A 1 98 ? 11.622 0.821 9.604 1.00 73.94 98 GLU A C 1
ATOM 751 O O . GLU A 1 98 ? 11.721 1.568 8.627 1.00 73.94 98 GLU A O 1
ATOM 756 N N . ARG A 1 99 ? 10.495 0.147 9.859 1.00 86.38 99 ARG A N 1
ATOM 757 C CA . ARG A 1 99 ? 9.321 0.236 9.007 1.00 86.38 99 ARG A CA 1
ATOM 758 C C . ARG A 1 99 ? 8.676 1.609 9.130 1.00 86.38 99 ARG A C 1
ATOM 760 O O . ARG A 1 99 ? 8.293 2.057 10.210 1.00 86.38 99 ARG A O 1
ATOM 767 N N . VAL A 1 100 ? 8.464 2.240 7.985 1.00 90.12 100 VAL A N 1
ATOM 768 C CA . VAL A 1 100 ? 7.775 3.522 7.867 1.00 90.12 100 VAL A CA 1
ATOM 769 C C . VAL A 1 100 ? 6.426 3.281 7.211 1.00 90.12 100 VAL A C 1
ATOM 771 O O . VAL A 1 100 ? 6.367 2.804 6.083 1.00 90.12 100 VAL A O 1
ATOM 774 N N . ALA A 1 101 ? 5.336 3.623 7.894 1.00 92.50 101 ALA A N 1
ATOM 775 C CA . ALA A 1 101 ? 3.999 3.616 7.310 1.00 92.50 101 ALA A CA 1
ATOM 776 C C . ALA A 1 101 ? 3.526 5.041 7.028 1.00 92.50 101 ALA A C 1
ATOM 778 O O . ALA A 1 101 ? 3.783 5.966 7.800 1.00 92.50 101 ALA A O 1
ATOM 779 N N . MET A 1 102 ? 2.819 5.210 5.919 1.00 94.38 102 MET A N 1
ATOM 780 C CA . MET A 1 102 ? 2.238 6.473 5.494 1.00 94.38 102 MET A CA 1
ATOM 781 C C . MET A 1 102 ? 0.819 6.226 4.990 1.00 94.38 102 MET A C 1
ATOM 783 O O . MET A 1 102 ? 0.605 5.311 4.197 1.00 94.38 102 MET A O 1
ATOM 787 N N . CYS A 1 103 ? -0.150 7.019 5.435 1.00 94.38 103 CYS A N 1
ATOM 788 C CA . CYS A 1 103 ? -1.490 6.997 4.863 1.00 94.38 103 CYS A CA 1
ATOM 789 C C . CYS A 1 103 ? -1.593 7.991 3.707 1.00 94.38 103 CYS A C 1
ATOM 791 O O . CYS A 1 103 ? -0.946 9.040 3.717 1.00 94.38 103 CYS A O 1
ATOM 793 N N . VAL A 1 104 ? -2.419 7.655 2.719 1.00 94.50 104 VAL A N 1
ATOM 794 C CA . VAL A 1 104 ? -2.854 8.587 1.679 1.00 94.50 104 VAL A CA 1
ATOM 795 C C . VAL A 1 104 ? -3.714 9.654 2.350 1.00 94.50 104 VAL A C 1
ATOM 797 O O . VAL A 1 104 ? -4.745 9.336 2.946 1.00 94.50 104 VAL A O 1
ATOM 800 N N . ASP A 1 105 ? -3.293 10.909 2.262 1.00 91.12 105 ASP A N 1
ATOM 801 C CA . ASP A 1 105 ? -4.028 12.052 2.804 1.00 91.12 105 ASP A CA 1
ATOM 802 C C . ASP A 1 105 ? -4.786 12.773 1.675 1.00 91.12 105 ASP A C 1
ATOM 804 O O . ASP A 1 105 ? -4.612 12.467 0.493 1.00 91.12 105 ASP A O 1
ATOM 808 N N . ALA 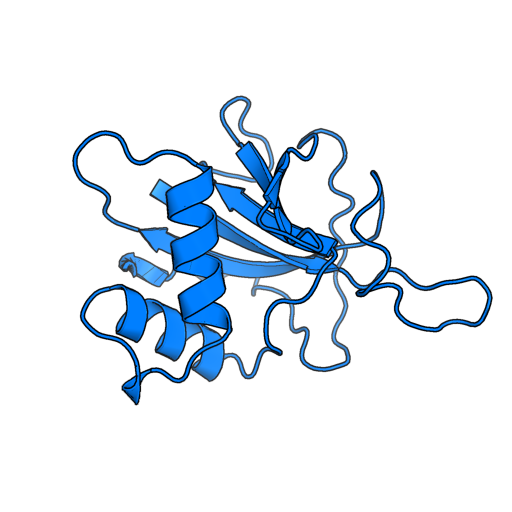A 1 106 ? -5.618 13.758 2.013 1.00 86.50 106 ALA A N 1
ATOM 809 C CA . ALA A 1 106 ? -6.289 14.599 1.023 1.00 86.50 106 ALA A CA 1
ATOM 810 C C . ALA A 1 106 ? -5.285 15.287 0.079 1.00 86.50 106 ALA A C 1
ATOM 812 O O . ALA A 1 106 ? -5.595 15.541 -1.086 1.00 86.50 106 ALA A O 1
ATOM 813 N N . VAL A 1 107 ? -4.078 15.574 0.582 1.00 85.50 107 VAL A N 1
ATOM 814 C CA . VAL A 1 107 ? -2.934 16.051 -0.198 1.00 85.50 107 VAL A CA 1
ATOM 815 C C . VAL A 1 107 ? -1.673 15.317 0.261 1.00 85.50 107 VAL A C 1
ATOM 817 O O . VAL A 1 107 ? -1.171 15.563 1.355 1.00 85.50 107 VAL A O 1
ATOM 820 N N . GLY A 1 108 ? -1.131 14.452 -0.597 1.00 90.38 108 GLY A N 1
ATOM 821 C CA . GLY A 1 108 ? 0.108 13.722 -0.331 1.00 90.38 108 GLY A CA 1
ATOM 822 C C . GLY A 1 108 ? -0.066 12.613 0.706 1.00 90.38 108 GLY A C 1
ATOM 823 O O . GLY A 1 108 ? -0.988 11.802 0.610 1.00 90.38 108 GLY A O 1
ATOM 824 N N . PHE A 1 109 ? 0.847 12.558 1.676 1.00 93.56 109 PHE A N 1
ATOM 825 C CA . PHE A 1 109 ? 0.912 11.472 2.648 1.00 93.56 109 PHE A CA 1
ATOM 826 C C . PHE A 1 109 ? 1.241 11.962 4.051 1.00 93.56 109 PHE A C 1
ATOM 828 O O . PHE A 1 109 ? 2.094 12.835 4.229 1.00 93.56 109 PHE A O 1
ATOM 835 N N . SER A 1 110 ? 0.648 11.298 5.038 1.00 91.94 110 SER A N 1
ATOM 836 C CA . SER A 1 110 ? 0.888 11.540 6.460 1.00 91.94 110 SER A CA 1
ATOM 837 C C . SER A 1 110 ? 1.491 10.300 7.121 1.00 91.94 110 SER A C 1
ATOM 839 O O . SER A 1 110 ? 1.081 9.175 6.842 1.00 91.94 110 SER A O 1
ATOM 841 N N . PHE A 1 111 ? 2.489 10.480 7.993 1.00 91.44 111 PHE A N 1
ATOM 842 C CA . PHE A 1 111 ? 3.126 9.360 8.695 1.00 91.44 111 PHE A CA 1
ATOM 843 C C . PHE A 1 111 ? 2.157 8.679 9.661 1.00 91.44 111 PHE A C 1
ATOM 845 O O . PHE A 1 111 ? 1.442 9.331 10.423 1.00 91.44 111 PHE A O 1
ATOM 852 N N . VAL A 1 112 ? 2.201 7.351 9.671 1.00 88.69 112 VAL A N 1
ATOM 853 C CA . VAL A 1 112 ? 1.418 6.494 10.550 1.00 88.69 112 VAL A CA 1
ATOM 854 C C . VAL A 1 112 ? 2.356 5.752 11.487 1.00 88.69 112 VAL A C 1
ATOM 856 O O . VAL A 1 112 ? 3.406 5.245 11.098 1.00 88.69 112 VAL A O 1
ATOM 859 N N . ARG A 1 113 ? 1.944 5.661 12.747 1.00 82.19 113 ARG A N 1
ATOM 860 C CA . ARG A 1 113 ? 2.605 4.833 13.749 1.00 82.19 113 ARG A CA 1
ATOM 861 C C . ARG A 1 113 ? 2.426 3.347 13.428 1.00 82.19 113 ARG A C 1
ATOM 863 O O . ARG A 1 113 ? 1.303 2.845 13.452 1.00 82.19 113 ARG A O 1
ATOM 870 N N . THR A 1 114 ? 3.527 2.657 13.142 1.00 77.88 114 THR A N 1
ATOM 871 C CA . THR A 1 114 ? 3.540 1.237 12.756 1.00 77.88 114 THR A CA 1
ATOM 872 C C . THR A 1 114 ? 3.154 0.297 13.896 1.00 77.88 114 THR A C 1
ATOM 874 O O . THR A 1 114 ? 2.488 -0.701 13.646 1.00 77.88 114 THR A O 1
ATOM 877 N N . ASP A 1 115 ? 3.424 0.670 15.152 1.00 76.38 115 ASP A N 1
ATOM 878 C CA . ASP A 1 115 ? 3.047 -0.084 16.361 1.00 76.38 115 ASP A CA 1
ATOM 879 C C . ASP A 1 115 ? 1.526 -0.170 16.611 1.00 76.38 115 ASP A C 1
ATOM 881 O O . ASP A 1 115 ? 1.081 -0.717 17.620 1.00 76.38 115 ASP A O 1
ATOM 885 N N . ARG A 1 116 ? 0.710 0.404 15.717 1.00 75.00 116 ARG A N 1
ATOM 886 C CA . ARG A 1 116 ? -0.749 0.511 15.855 1.00 75.00 116 ARG A CA 1
ATOM 887 C C . ARG A 1 116 ? -1.528 0.141 14.593 1.00 75.00 116 ARG A C 1
ATOM 889 O O . ARG A 1 116 ? -2.689 0.536 14.458 1.00 75.00 116 ARG A O 1
ATOM 896 N N . LEU A 1 117 ? -0.913 -0.584 13.659 1.00 88.44 117 LEU A N 1
ATOM 897 C CA . LEU A 1 117 ? -1.613 -1.090 12.479 1.00 88.44 117 LEU A CA 1
ATOM 898 C C . LEU A 1 117 ? -2.542 -2.248 12.877 1.00 88.44 117 LEU A C 1
ATOM 900 O O . LEU A 1 117 ? -2.091 -3.317 13.276 1.00 88.44 117 LEU A O 1
ATOM 904 N N . ASN A 1 118 ? -3.854 -2.038 12.765 1.00 93.62 118 ASN A N 1
ATOM 905 C CA . ASN A 1 118 ? -4.859 -3.072 13.013 1.00 93.62 118 ASN A CA 1
ATOM 906 C C . ASN A 1 118 ? -5.096 -3.878 11.728 1.00 93.62 118 ASN A C 1
ATOM 908 O O . ASN A 1 118 ? -6.017 -3.593 10.959 1.00 93.62 118 ASN A O 1
ATOM 912 N N . ILE A 1 119 ? -4.217 -4.844 11.461 1.00 94.06 119 ILE A N 1
ATOM 913 C CA . ILE A 1 119 ? -4.291 -5.670 10.253 1.00 94.06 119 ILE A CA 1
ATOM 914 C C . ILE A 1 119 ? -5.373 -6.741 10.429 1.00 94.06 119 ILE A C 1
ATOM 916 O O . ILE A 1 119 ? -5.306 -7.578 11.328 1.00 94.06 119 ILE A O 1
ATOM 920 N N . VAL A 1 120 ? -6.361 -6.740 9.537 1.00 95.44 120 VAL A N 1
ATOM 921 C CA . VAL A 1 120 ? -7.470 -7.699 9.514 1.00 95.44 120 VAL A CA 1
ATOM 922 C C . VAL A 1 120 ? -7.507 -8.466 8.194 1.00 95.44 120 VAL A C 1
ATOM 924 O O . VAL A 1 120 ? -6.938 -8.055 7.184 1.00 95.44 120 VAL A O 1
ATOM 927 N N . THR A 1 121 ? -8.214 -9.595 8.183 1.00 95.88 121 THR A N 1
ATOM 928 C CA . THR A 1 121 ? -8.452 -10.385 6.967 1.00 95.88 121 THR A CA 1
ATOM 929 C C . THR A 1 121 ? -9.922 -10.283 6.572 1.00 95.88 121 THR A C 1
ATOM 931 O O . THR A 1 121 ? -10.785 -10.849 7.239 1.00 95.88 121 THR A O 1
ATOM 934 N N . THR A 1 122 ? -10.218 -9.569 5.485 1.00 94.31 122 THR A N 1
ATOM 935 C CA . THR A 1 122 ? -11.562 -9.499 4.887 1.00 94.31 122 THR A CA 1
ATOM 936 C C . THR A 1 122 ? -11.478 -9.327 3.369 1.00 94.31 122 THR A C 1
ATOM 938 O O . THR A 1 122 ? -10.457 -8.881 2.845 1.00 94.31 122 THR A O 1
ATOM 941 N N . CYS A 1 123 ? -12.544 -9.697 2.658 1.00 93.62 123 CYS A N 1
ATOM 942 C CA . CYS A 1 123 ? -12.653 -9.596 1.206 1.00 93.62 123 CYS A CA 1
ATOM 943 C C . CYS A 1 123 ? -13.941 -8.857 0.827 1.00 93.62 123 CYS A C 1
ATOM 945 O O . CYS A 1 123 ? -15.031 -9.423 0.897 1.00 93.62 123 CYS A O 1
ATOM 947 N N . GLU A 1 124 ? -13.824 -7.600 0.404 1.00 89.88 124 GLU A N 1
ATOM 948 C CA . GLU A 1 124 ? -14.968 -6.746 0.069 1.00 89.88 124 GLU A CA 1
ATOM 949 C C . GLU A 1 124 ? -14.565 -5.581 -0.840 1.00 89.88 124 GLU A C 1
ATOM 951 O O . GLU A 1 124 ? -13.439 -5.111 -0.778 1.00 89.88 124 GLU A O 1
ATOM 956 N N . HIS A 1 125 ? -15.478 -5.094 -1.687 1.00 86.75 125 HIS A N 1
ATOM 957 C CA . HIS A 1 125 ? -15.310 -3.844 -2.454 1.00 86.75 125 HIS A CA 1
ATOM 958 C C . HIS A 1 125 ? -13.970 -3.686 -3.215 1.00 86.75 125 HIS A C 1
ATOM 960 O O . HIS A 1 125 ? -13.407 -2.596 -3.272 1.00 86.75 125 HIS A O 1
ATOM 966 N N . GLY A 1 126 ? -13.449 -4.761 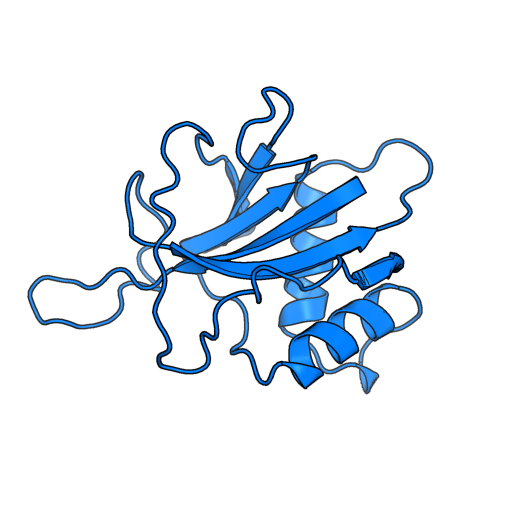-3.816 1.00 92.19 126 GLY A N 1
ATOM 967 C CA . GLY A 1 1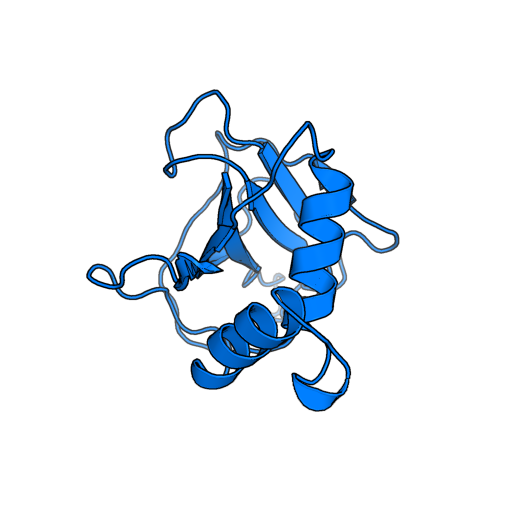26 ? -12.151 -4.726 -4.510 1.00 92.19 126 GLY A CA 1
ATOM 968 C C . GLY A 1 126 ? -10.938 -4.804 -3.572 1.00 92.19 126 GLY A C 1
ATOM 969 O O . GLY A 1 126 ? -9.816 -4.544 -3.988 1.00 92.19 126 GLY A O 1
ATOM 970 N N . THR A 1 127 ? -11.141 -5.172 -2.313 1.00 95.75 127 THR A N 1
ATOM 971 C CA . THR A 1 127 ? -10.102 -5.538 -1.348 1.00 95.75 127 THR A CA 1
ATOM 972 C C . THR A 1 127 ? -10.002 -7.055 -1.289 1.00 95.75 127 THR A C 1
ATOM 974 O O . THR A 1 127 ? -10.996 -7.729 -1.027 1.00 95.75 127 THR A O 1
ATOM 977 N N . GLN A 1 128 ? -8.807 -7.591 -1.538 1.00 96.50 128 GLN A N 1
ATOM 978 C CA . GLN A 1 128 ? -8.510 -9.020 -1.439 1.00 96.50 128 GLN A CA 1
ATOM 979 C C . GLN A 1 128 ? -7.207 -9.207 -0.652 1.00 96.50 128 GLN A C 1
ATOM 981 O O . GLN A 1 128 ? -6.190 -8.642 -1.074 1.00 96.50 128 GLN A O 1
ATOM 986 N N . PRO A 1 129 ? -7.207 -9.988 0.447 1.00 97.38 129 PRO A N 1
ATOM 987 C CA . PRO A 1 129 ? -6.025 -10.177 1.282 1.00 97.38 129 PRO A CA 1
ATOM 988 C C . PRO A 1 129 ? -4.825 -10.716 0.501 1.00 97.38 129 PRO A C 1
ATOM 990 O O . PRO A 1 129 ? -4.972 -11.525 -0.422 1.00 97.38 129 PRO A O 1
ATOM 993 N N . TRP A 1 130 ? -3.623 -10.280 0.860 1.00 96.12 130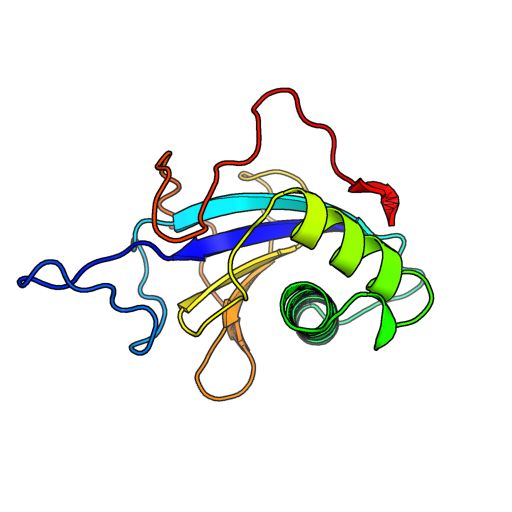 TRP A N 1
ATOM 994 C CA . TRP A 1 130 ? -2.382 -10.877 0.382 1.00 96.12 130 TRP A CA 1
ATOM 995 C C . TRP A 1 130 ? -2.321 -12.357 0.812 1.00 96.12 130 TRP A C 1
ATOM 997 O O . TRP A 1 130 ? -2.503 -12.635 1.999 1.00 96.12 130 TRP A O 1
ATOM 1007 N N . PRO A 1 131 ? -2.136 -13.322 -0.114 1.00 93.12 131 PRO A N 1
ATOM 1008 C CA . PRO A 1 131 ? -2.044 -14.732 0.251 1.00 93.12 131 PRO A CA 1
ATOM 1009 C C . PRO A 1 131 ? -0.854 -14.988 1.176 1.00 93.12 131 PRO A C 1
ATOM 1011 O O . PRO A 1 131 ? 0.229 -14.452 0.957 1.00 93.12 131 PRO A O 1
ATOM 1014 N N . LEU A 1 132 ? -1.045 -15.844 2.181 1.00 86.19 132 LEU A N 1
ATOM 1015 C CA . LEU A 1 132 ? -0.027 -16.148 3.196 1.00 86.19 132 LEU A CA 1
ATOM 1016 C C . LEU A 1 132 ? 1.255 -16.764 2.612 1.00 86.19 132 LEU A C 1
ATOM 1018 O O . LEU A 1 132 ? 2.325 -16.636 3.196 1.00 86.19 132 LEU A O 1
ATOM 1022 N N . ASP A 1 133 ? 1.146 -17.448 1.477 1.00 90.06 133 ASP A N 1
ATOM 1023 C CA . ASP A 1 133 ? 2.234 -18.117 0.765 1.00 90.06 133 ASP A CA 1
ATOM 1024 C C . ASP A 1 133 ? 2.741 -17.327 -0.453 1.00 90.06 133 ASP A C 1
ATOM 1026 O O . ASP A 1 133 ? 3.664 -17.771 -1.145 1.00 90.06 133 ASP A O 1
ATOM 1030 N N . ALA A 1 134 ? 2.162 -16.152 -0.728 1.00 89.31 134 ALA A N 1
ATOM 1031 C CA . ALA A 1 134 ? 2.578 -15.324 -1.847 1.00 89.31 134 ALA A CA 1
ATOM 1032 C C . ALA A 1 134 ? 3.917 -14.642 -1.558 1.00 89.31 134 ALA A C 1
ATOM 1034 O O . ALA A 1 134 ? 4.142 -14.053 -0.500 1.00 89.31 134 ALA A O 1
ATOM 1035 N N . ARG A 1 135 ? 4.803 -14.692 -2.554 1.00 90.94 135 ARG A N 1
ATOM 1036 C CA . ARG A 1 135 ? 6.076 -13.972 -2.527 1.00 90.94 135 ARG A CA 1
ATOM 1037 C C . ARG A 1 135 ? 5.888 -12.538 -3.014 1.00 90.94 135 ARG A C 1
ATOM 1039 O O . ARG A 1 135 ? 5.090 -12.344 -3.935 1.00 90.94 135 ARG A O 1
ATOM 1046 N N . PRO A 1 136 ? 6.647 -11.575 -2.466 1.00 91.88 136 PRO A N 1
ATOM 1047 C CA . PRO A 1 136 ? 6.668 -10.208 -2.967 1.00 91.88 136 PRO A CA 1
ATOM 1048 C C . PRO A 1 136 ? 6.890 -10.183 -4.472 1.00 91.88 136 PRO A C 1
ATOM 1050 O O . PRO A 1 136 ? 7.679 -10.962 -5.016 1.00 91.88 136 PRO A O 1
ATOM 1053 N N . VAL A 1 137 ? 6.221 -9.260 -5.148 1.00 93.19 137 VAL A N 1
ATOM 1054 C CA . VAL A 1 137 ? 6.508 -8.991 -6.555 1.00 93.19 137 VAL A CA 1
ATOM 1055 C C . VAL A 1 137 ? 7.875 -8.322 -6.645 1.00 93.19 137 VAL A C 1
ATOM 1057 O O . VAL A 1 137 ? 8.078 -7.275 -6.042 1.00 93.19 137 VAL A O 1
ATOM 1060 N N . HIS A 1 138 ? 8.808 -8.899 -7.398 1.00 91.31 138 HIS A N 1
ATOM 1061 C CA . HIS A 1 138 ? 10.101 -8.266 -7.657 1.00 91.31 138 HIS A CA 1
ATOM 1062 C C . HIS A 1 138 ? 9.968 -7.258 -8.804 1.00 91.31 138 HIS A C 1
ATOM 1064 O O . HIS A 1 138 ? 9.511 -7.618 -9.894 1.00 91.31 138 HIS A O 1
ATOM 1070 N N . VAL A 1 139 ? 10.330 -6.005 -8.531 1.00 85.31 139 VAL A N 1
ATOM 1071 C CA . VAL A 1 139 ? 10.082 -4.828 -9.374 1.00 85.31 139 VAL A CA 1
ATOM 1072 C C . VAL A 1 139 ? 11.351 -4.007 -9.568 1.00 85.31 139 VAL A C 1
ATOM 1074 O O . VAL A 1 139 ? 12.051 -3.734 -8.567 1.00 85.31 139 VAL A O 1
#

Sequence (139 aa):
MRVSVYHNVARDEAGRMINFDGYESGHPIVHVFEADIDLGDEVFASALAEMVWTACNLGPDELTGRMATLARAYRDRRLRSLSVGDVVALGEGDDSEERVAMCVDAVGFSFVRTDRLNIVTTCEHGTQPWPLDARPVHV